Protein AF-A0A2D8UIY4-F1 (afdb_monomer_lite)

Secondary structure (DSSP, 8-state):
---EEEEEEEEETT-PPPPHHHHHHHHHHHHHHHHHS---HHHHHS-TT--EE-STTEEEEES--B---TTHHHHHHHHHHHHHHHHHHHHHHHHHHHGGGEEEEEEEEE-

Radius of gyration: 13.76 Å; chains: 1; bounding box: 28×27×39 Å

pLDDT: mean 86.35, std 8.55, range [56.31, 95.19]

Sequence (111 aa):
MSDFGAMIIFRKANSESFTDDDKNTIKSALKKVINKGNYSNLIKEGNYLNLKGWDNDKLCSLLTEYYIDENYDETVEFAKEEDLEDAKNISRQLQKELGDVYEVIASFEEW

Structure (mmCIF, N/CA/C/O backbone):
data_AF-A0A2D8UIY4-F1
#
_entry.id   AF-A0A2D8UIY4-F1
#
loop_
_atom_site.group_PDB
_atom_site.id
_atom_site.type_symbol
_atom_site.label_atom_id
_atom_site.label_alt_id
_atom_site.label_comp_id
_atom_site.label_asym_id
_atom_site.label_entity_id
_atom_site.label_seq_id
_atom_site.pdbx_PDB_ins_code
_atom_site.Cartn_x
_atom_site.Cartn_y
_atom_site.Cartn_z
_atom_site.occupancy
_atom_site.B_iso_or_equiv
_atom_site.auth_seq_id
_atom_site.auth_comp_id
_atom_site.auth_asym_id
_atom_site.auth_atom_id
_atom_site.pdbx_PDB_model_num
ATOM 1 N N . MET A 1 1 ? 10.763 17.379 4.696 1.00 59.06 1 MET A N 1
ATOM 2 C CA . MET A 1 1 ? 11.011 15.935 4.557 1.00 59.06 1 MET A CA 1
ATOM 3 C C . MET A 1 1 ? 10.579 15.356 5.879 1.00 59.06 1 MET A C 1
ATOM 5 O O . MET A 1 1 ? 11.000 15.910 6.881 1.00 59.06 1 MET A O 1
ATOM 9 N N . SER A 1 2 ? 9.631 14.423 5.869 1.00 66.56 2 SER A N 1
ATOM 10 C CA . SER A 1 2 ? 9.367 13.556 7.022 1.00 66.56 2 SER A CA 1
ATOM 11 C C . SER A 1 2 ? 10.613 12.731 7.322 1.00 66.56 2 SER A C 1
ATOM 13 O O . SER A 1 2 ? 11.471 12.634 6.446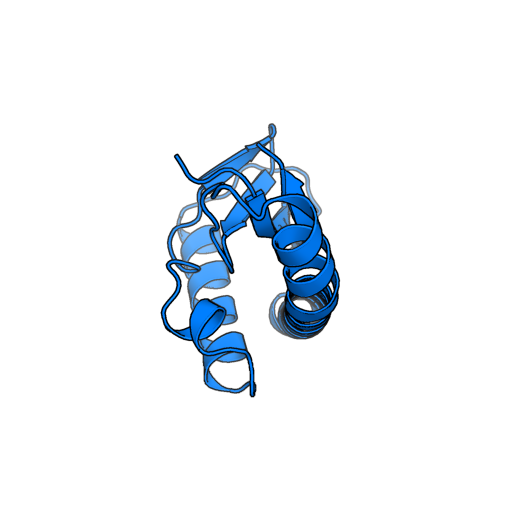 1.00 66.56 2 SER A O 1
ATOM 15 N N . ASP A 1 3 ? 10.669 12.123 8.497 1.00 78.62 3 ASP A N 1
ATOM 16 C CA . ASP A 1 3 ? 11.824 11.336 8.938 1.00 78.62 3 ASP A CA 1
ATOM 17 C C . ASP A 1 3 ? 11.517 9.830 8.983 1.00 78.62 3 ASP A C 1
ATOM 19 O O . ASP A 1 3 ? 12.402 9.002 8.800 1.00 78.62 3 ASP A O 1
ATOM 23 N N . PHE A 1 4 ? 10.254 9.447 9.204 1.00 84.38 4 PHE A N 1
ATOM 24 C CA . PHE A 1 4 ? 9.826 8.046 9.183 1.00 84.38 4 PHE A CA 1
ATOM 25 C C . PHE A 1 4 ? 8.316 7.900 8.964 1.00 84.38 4 PHE A C 1
ATOM 27 O O . PHE A 1 4 ? 7.553 8.872 9.050 1.00 84.38 4 PHE A O 1
ATOM 34 N N . GLY A 1 5 ? 7.871 6.673 8.696 1.00 87.50 5 GLY A N 1
ATOM 35 C CA . GLY A 1 5 ? 6.451 6.331 8.644 1.00 87.50 5 GLY A CA 1
ATOM 36 C C . GLY A 1 5 ? 6.145 5.019 7.927 1.00 87.50 5 GLY A C 1
ATOM 37 O O . GLY A 1 5 ? 7.027 4.341 7.389 1.00 87.50 5 GLY A O 1
ATOM 38 N N . ALA A 1 6 ? 4.860 4.663 7.905 1.00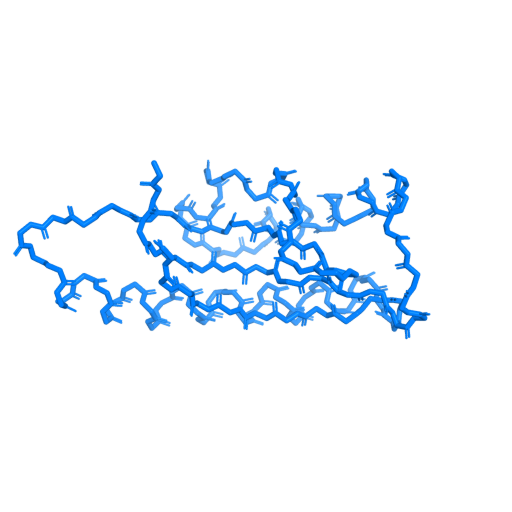 90.69 6 ALA A N 1
ATOM 39 C CA . ALA A 1 6 ? 4.381 3.477 7.211 1.00 90.69 6 ALA A CA 1
ATOM 40 C C . ALA A 1 6 ? 4.100 3.755 5.733 1.00 90.69 6 ALA A C 1
ATOM 42 O O . ALA A 1 6 ? 3.575 4.802 5.343 1.00 90.69 6 ALA A O 1
ATOM 43 N N . MET A 1 7 ? 4.389 2.767 4.891 1.00 92.50 7 MET A N 1
ATOM 44 C CA . MET A 1 7 ? 4.166 2.847 3.455 1.00 92.50 7 MET A CA 1
ATOM 45 C C . MET A 1 7 ? 3.742 1.513 2.847 1.00 92.50 7 MET A C 1
ATOM 47 O O . MET A 1 7 ? 4.021 0.431 3.367 1.00 92.50 7 MET A O 1
ATOM 51 N N . ILE A 1 8 ? 3.092 1.604 1.689 1.00 94.75 8 ILE A N 1
ATOM 52 C CA . ILE A 1 8 ? 2.826 0.464 0.817 1.00 94.75 8 ILE A CA 1
ATOM 53 C C . ILE A 1 8 ? 3.729 0.564 -0.401 1.00 94.75 8 ILE A C 1
ATOM 55 O O . ILE A 1 8 ? 3.693 1.562 -1.120 1.00 94.75 8 ILE A O 1
ATOM 59 N N . ILE A 1 9 ? 4.505 -0.483 -0.643 1.00 94.56 9 ILE A N 1
ATOM 60 C CA . ILE A 1 9 ? 5.368 -0.631 -1.808 1.00 94.56 9 ILE A CA 1
ATOM 61 C C . ILE A 1 9 ? 4.675 -1.562 -2.801 1.00 94.56 9 ILE A C 1
ATOM 63 O O . ILE A 1 9 ? 4.177 -2.629 -2.445 1.00 94.56 9 ILE A O 1
ATOM 67 N N . PHE A 1 10 ? 4.656 -1.144 -4.057 1.00 94.75 10 PHE A N 1
ATOM 68 C CA . PHE A 1 10 ? 4.095 -1.868 -5.182 1.00 94.75 10 PHE A CA 1
ATOM 69 C C . PHE A 1 10 ? 5.211 -2.239 -6.143 1.00 94.75 10 PHE A C 1
ATOM 71 O O . PHE A 1 10 ? 6.018 -1.390 -6.536 1.00 94.75 10 PHE A O 1
ATOM 78 N N . ARG A 1 11 ? 5.189 -3.487 -6.595 1.00 94.00 11 ARG A N 1
ATOM 79 C CA . ARG A 1 11 ? 6.041 -3.977 -7.673 1.00 94.00 11 ARG A CA 1
ATOM 80 C C . ARG A 1 11 ? 5.190 -4.730 -8.683 1.00 94.00 11 ARG A C 1
ATOM 82 O O . ARG A 1 11 ? 4.281 -5.463 -8.305 1.00 94.00 11 ARG A O 1
ATOM 89 N N . LYS A 1 12 ? 5.460 -4.560 -9.973 1.00 91.38 12 LYS A N 1
ATOM 90 C CA . LYS A 1 12 ? 4.821 -5.392 -10.996 1.00 91.38 12 LYS A CA 1
ATOM 91 C C . LYS A 1 12 ? 5.445 -6.783 -11.019 1.00 91.38 12 LYS A C 1
ATOM 93 O O . LYS A 1 12 ? 6.667 -6.907 -11.046 1.00 91.38 12 LYS A O 1
ATOM 98 N N . ALA A 1 13 ? 4.620 -7.824 -11.112 1.00 87.69 13 ALA A N 1
ATOM 99 C CA . ALA A 1 13 ? 5.103 -9.207 -11.166 1.00 87.69 13 ALA A CA 1
ATOM 100 C C . ALA A 1 13 ? 6.039 -9.474 -12.363 1.00 87.69 13 ALA A C 1
ATOM 102 O O . ALA A 1 13 ? 6.970 -10.271 -12.271 1.00 87.69 13 ALA A O 1
ATOM 103 N N . ASN A 1 14 ? 5.832 -8.773 -13.480 1.00 87.00 14 ASN A N 1
ATOM 104 C CA . ASN A 1 14 ? 6.652 -8.893 -14.687 1.00 87.00 14 ASN A CA 1
ATOM 105 C C . ASN A 1 14 ? 7.900 -7.983 -14.699 1.00 87.00 14 ASN A C 1
ATOM 107 O O . ASN A 1 14 ? 8.610 -7.964 -15.699 1.00 87.00 14 ASN A O 1
ATOM 111 N N . SER A 1 15 ? 8.183 -7.250 -13.612 1.00 79.56 15 SER A N 1
ATOM 112 C CA . SER A 1 15 ? 9.303 -6.291 -13.511 1.00 79.56 15 SER A CA 1
ATOM 113 C C . SER A 1 15 ? 9.298 -5.174 -14.574 1.00 79.56 15 SER A C 1
ATOM 115 O O . SER A 1 15 ? 10.330 -4.559 -14.839 1.00 79.56 15 SER A O 1
ATOM 117 N N . GLU A 1 16 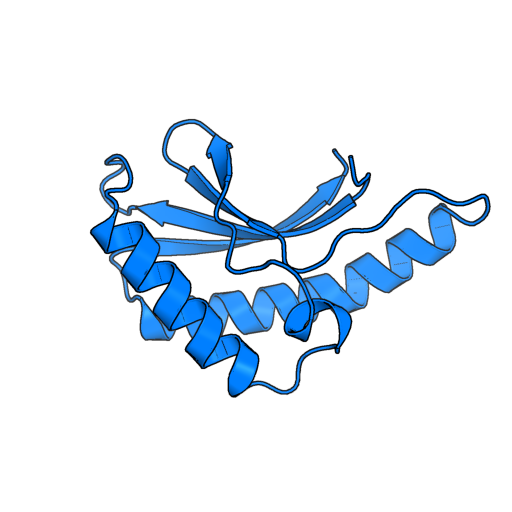? 8.151 -4.892 -15.202 1.00 85.00 16 GLU A N 1
ATOM 118 C CA . GLU A 1 16 ? 8.005 -3.745 -16.102 1.00 85.00 16 GLU A CA 1
ATOM 119 C C . GLU A 1 16 ? 7.808 -2.438 -15.327 1.00 85.00 16 GLU A C 1
ATOM 121 O O . GLU A 1 16 ? 7.341 -2.415 -14.188 1.00 85.00 16 GLU A O 1
ATOM 126 N N . SER A 1 17 ? 8.105 -1.313 -15.981 1.00 88.50 17 SER A N 1
ATOM 127 C CA . SER A 1 17 ? 7.794 0.007 -15.433 1.00 88.50 17 SER A CA 1
ATOM 128 C C . SER A 1 17 ? 6.282 0.236 -15.296 1.00 88.50 17 SER A C 1
ATOM 130 O O . SER A 1 17 ? 5.460 -0.291 -16.054 1.00 88.50 17 SER A O 1
ATOM 132 N N . PHE A 1 18 ? 5.912 1.073 -14.327 1.00 91.19 18 PHE A N 1
ATOM 133 C CA . PHE A 1 18 ? 4.529 1.486 -14.119 1.00 91.19 18 PHE A CA 1
ATOM 134 C C . PHE A 1 18 ? 4.097 2.517 -15.162 1.00 91.19 18 PHE A C 1
ATOM 136 O O . PHE A 1 18 ? 4.687 3.593 -15.284 1.00 91.19 18 PHE A O 1
ATOM 143 N N . THR A 1 19 ? 3.021 2.199 -15.869 1.00 92.38 19 THR A N 1
ATOM 144 C CA . THR A 1 19 ? 2.278 3.124 -16.724 1.00 92.38 19 THR A CA 1
ATOM 145 C C . THR A 1 19 ? 1.355 4.007 -15.881 1.00 92.38 19 THR A C 1
ATOM 147 O O . THR A 1 19 ? 1.148 3.773 -14.686 1.00 92.38 19 THR A O 1
ATOM 150 N N . ASP A 1 20 ? 0.775 5.038 -16.490 1.00 92.44 20 ASP A N 1
ATOM 151 C CA . ASP A 1 20 ? -0.193 5.887 -15.793 1.00 92.44 20 ASP A CA 1
ATOM 152 C C . ASP A 1 20 ? -1.517 5.161 -15.506 1.00 92.44 20 ASP A C 1
ATOM 154 O O . ASP A 1 20 ? -2.142 5.422 -14.475 1.00 92.44 20 ASP A O 1
ATOM 158 N N . ASP A 1 21 ? -1.899 4.186 -16.334 1.00 93.75 21 ASP A N 1
ATOM 159 C CA . ASP A 1 21 ? -3.063 3.328 -16.083 1.00 93.75 21 ASP A CA 1
ATOM 160 C C . ASP A 1 21 ? -2.848 2.428 -14.859 1.00 93.75 21 ASP A C 1
ATOM 162 O O . ASP A 1 21 ? -3.752 2.281 -14.027 1.00 93.75 21 ASP A O 1
ATOM 166 N N . ASP A 1 22 ? -1.631 1.905 -14.677 1.00 93.12 22 ASP A N 1
ATOM 167 C CA . ASP A 1 22 ? -1.272 1.144 -13.476 1.00 93.12 22 ASP A CA 1
ATOM 168 C C . ASP A 1 22 ? -1.391 2.027 -12.225 1.00 93.12 22 ASP A C 1
ATOM 170 O O . ASP A 1 22 ? -2.022 1.649 -11.236 1.00 93.12 22 ASP A O 1
ATOM 174 N N . LYS A 1 23 ? -0.858 3.256 -12.283 1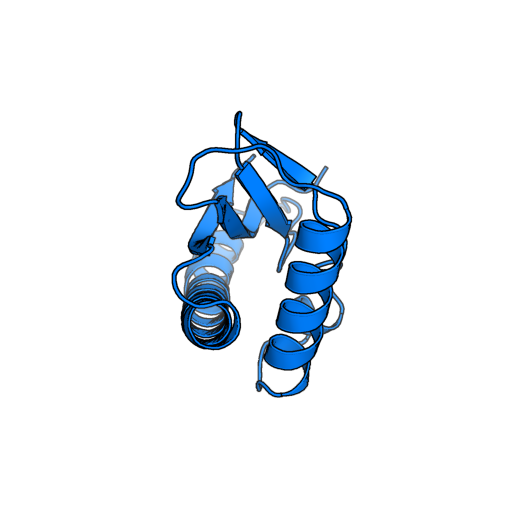.00 93.25 23 LYS A N 1
ATOM 175 C CA . LYS A 1 23 ? -0.958 4.227 -11.180 1.00 93.25 23 LYS A CA 1
ATOM 176 C C . LYS A 1 23 ? -2.414 4.564 -10.857 1.00 93.25 23 LYS A C 1
ATOM 178 O O . LYS A 1 23 ? -2.771 4.645 -9.684 1.00 93.25 23 LYS A O 1
ATOM 183 N N . ASN A 1 24 ? -3.262 4.760 -11.866 1.00 94.44 24 ASN A N 1
ATOM 184 C CA . ASN A 1 24 ? -4.686 5.050 -11.672 1.00 94.44 24 ASN A CA 1
ATOM 185 C C . ASN A 1 24 ? -5.436 3.862 -11.056 1.00 94.44 24 ASN A C 1
ATOM 187 O O . ASN A 1 24 ? -6.291 4.055 -10.184 1.00 94.44 24 ASN A O 1
ATOM 191 N N . THR A 1 25 ? -5.077 2.643 -11.457 1.00 95.00 25 THR A N 1
ATOM 192 C CA . THR A 1 25 ? -5.611 1.401 -10.885 1.00 95.00 25 THR A CA 1
ATOM 193 C C . THR A 1 25 ? -5.232 1.283 -9.410 1.00 95.00 25 THR A C 1
ATOM 195 O O . THR A 1 25 ? -6.108 1.118 -8.559 1.00 95.00 25 THR A O 1
ATOM 198 N N . ILE A 1 26 ? -3.952 1.478 -9.084 1.00 94.88 26 ILE A N 1
ATOM 199 C CA . ILE A 1 26 ? -3.437 1.435 -7.708 1.00 94.88 26 ILE A CA 1
ATOM 200 C C . ILE A 1 26 ? -4.102 2.501 -6.834 1.00 94.88 26 ILE A C 1
ATOM 202 O O . ILE A 1 26 ? -4.600 2.185 -5.756 1.00 94.88 26 ILE A O 1
ATOM 206 N N . LYS A 1 27 ? -4.186 3.752 -7.303 1.00 94.38 27 LYS A N 1
ATOM 207 C CA . LYS A 1 27 ? -4.866 4.842 -6.578 1.00 94.38 27 LYS A CA 1
ATOM 208 C C . LYS A 1 27 ? -6.332 4.519 -6.305 1.00 94.38 27 LYS A C 1
ATOM 210 O O . LYS A 1 27 ? -6.833 4.786 -5.213 1.00 94.38 27 LYS A O 1
ATOM 215 N N . SER A 1 28 ? -7.025 3.938 -7.283 1.00 94.38 28 SER A N 1
ATOM 216 C CA . SER A 1 28 ? -8.429 3.546 -7.134 1.00 94.38 28 SER A CA 1
ATOM 217 C C . SER A 1 28 ? -8.593 2.426 -6.104 1.00 94.38 28 SER A C 1
ATOM 219 O O . SER A 1 28 ? -9.480 2.510 -5.251 1.00 94.38 28 SER A O 1
ATOM 221 N N . ALA A 1 29 ? -7.710 1.424 -6.131 1.00 94.19 29 ALA A N 1
ATOM 222 C CA . ALA A 1 29 ? -7.684 0.344 -5.150 1.00 94.19 29 ALA A CA 1
ATOM 223 C C . ALA A 1 29 ? -7.378 0.866 -3.736 1.00 94.19 29 ALA A C 1
ATOM 225 O O . ALA A 1 29 ? -8.126 0.569 -2.806 1.00 94.19 29 ALA A O 1
ATOM 226 N N . LEU A 1 30 ? -6.359 1.718 -3.582 1.00 93.56 30 LEU A N 1
ATOM 227 C CA . LEU A 1 30 ? -6.011 2.385 -2.320 1.00 93.56 30 LEU A CA 1
ATOM 228 C C . LEU A 1 30 ? -7.197 3.154 -1.746 1.00 93.56 30 LEU A C 1
ATOM 230 O O . LEU A 1 30 ? -7.613 2.900 -0.617 1.00 93.56 30 LEU A O 1
ATOM 234 N N . LYS A 1 31 ? -7.807 4.032 -2.551 1.00 92.75 31 LYS A N 1
ATOM 235 C CA . LYS A 1 31 ? -8.983 4.807 -2.143 1.00 92.75 31 LYS A CA 1
ATOM 236 C C . LYS A 1 31 ? -10.135 3.902 -1.711 1.00 92.75 31 LYS A C 1
ATOM 238 O O . LYS A 1 31 ? -10.831 4.212 -0.747 1.00 92.75 31 LYS A O 1
ATOM 243 N N . LYS A 1 32 ? -10.370 2.796 -2.418 1.00 92.19 32 LYS A N 1
ATOM 244 C CA . LYS A 1 32 ? -11.428 1.839 -2.079 1.00 92.19 32 LYS A CA 1
ATOM 245 C C . LYS A 1 32 ? -11.136 1.116 -0.763 1.00 92.19 32 LYS A C 1
ATOM 247 O O . LYS A 1 32 ? -12.039 1.019 0.064 1.00 92.19 32 LYS A O 1
ATOM 252 N N . VAL A 1 33 ? -9.919 0.608 -0.577 1.00 93.25 33 VAL A N 1
ATOM 253 C CA . VAL A 1 33 ? -9.517 -0.143 0.622 1.00 93.25 33 VAL A CA 1
ATOM 254 C C . VAL A 1 33 ? -9.526 0.765 1.849 1.00 93.25 33 VAL A C 1
ATOM 256 O O . VAL A 1 33 ? -10.208 0.452 2.821 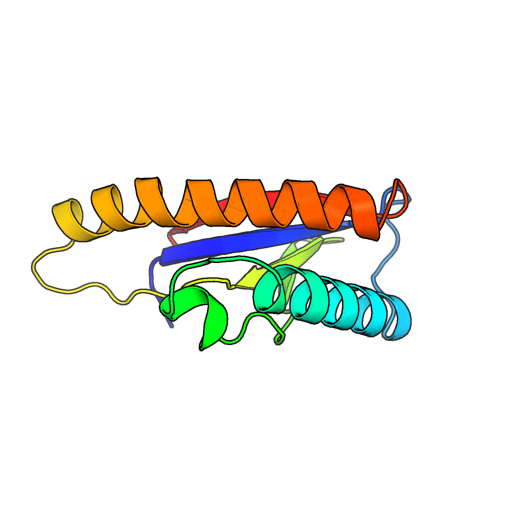1.00 93.25 33 VAL A O 1
ATOM 259 N N . ILE A 1 34 ? -8.865 1.924 1.779 1.00 90.44 34 ILE A N 1
ATOM 260 C CA . ILE A 1 34 ? -8.714 2.842 2.917 1.00 90.44 34 ILE A CA 1
ATOM 261 C C . ILE A 1 34 ? -10.062 3.426 3.358 1.00 90.44 34 ILE A C 1
ATOM 263 O O . ILE A 1 34 ? -10.349 3.462 4.552 1.00 90.44 34 ILE A O 1
ATOM 267 N N . ASN A 1 35 ? -10.942 3.796 2.420 1.00 88.31 35 ASN A N 1
ATOM 268 C CA . ASN A 1 35 ? -12.266 4.328 2.773 1.00 88.31 35 ASN A CA 1
ATOM 269 C C . ASN A 1 35 ? -13.236 3.269 3.315 1.00 88.31 35 ASN A C 1
ATOM 271 O O . ASN A 1 35 ? -14.193 3.620 4.001 1.00 88.31 35 ASN A O 1
ATOM 275 N N . LYS A 1 36 ? -13.041 1.987 2.979 1.00 87.69 36 LYS A N 1
ATOM 276 C CA . LYS A 1 36 ? -13.869 0.892 3.507 1.00 87.69 36 LYS A CA 1
ATOM 277 C C . LYS A 1 36 ? -13.363 0.358 4.844 1.00 87.69 36 LYS A C 1
ATOM 279 O O . LYS A 1 36 ? -14.155 -0.210 5.591 1.00 87.69 36 LYS A O 1
ATOM 284 N N . GLY A 1 37 ? -12.067 0.482 5.113 1.00 82.31 37 GLY A N 1
ATOM 285 C CA . GLY A 1 37 ? -11.462 0.023 6.354 1.00 82.31 37 GLY A CA 1
ATOM 286 C C . GLY A 1 37 ? -11.626 1.010 7.508 1.00 82.31 37 GLY A C 1
ATOM 287 O O . GLY A 1 37 ? -11.908 2.199 7.334 1.00 82.31 37 GLY A O 1
ATOM 288 N N . ASN A 1 38 ? -11.425 0.501 8.720 1.00 84.88 38 ASN A N 1
ATOM 289 C CA . ASN A 1 38 ? -11.394 1.312 9.928 1.00 84.88 38 ASN A CA 1
ATOM 290 C C . ASN A 1 38 ? -9.946 1.577 10.358 1.00 84.88 38 ASN A C 1
ATOM 292 O O . ASN A 1 38 ? -9.514 1.071 11.383 1.00 84.88 38 ASN A O 1
ATOM 296 N N . TYR A 1 39 ? -9.214 2.312 9.522 1.00 84.56 39 TYR A N 1
ATOM 297 C CA . TYR A 1 39 ? -7.824 2.708 9.772 1.00 84.56 39 TYR A CA 1
ATOM 298 C C . TYR A 1 39 ? -7.742 4.034 10.523 1.00 84.56 39 TYR A C 1
ATOM 300 O O . TYR A 1 39 ? -8.727 4.792 10.536 1.00 84.56 39 TYR A O 1
ATOM 308 N N . SER A 1 40 ? -6.567 4.313 11.091 1.00 81.00 40 SER A N 1
ATOM 309 C CA . SER A 1 40 ? -6.282 5.566 11.790 1.00 81.00 40 SER A CA 1
ATOM 310 C C . SER A 1 40 ? -6.597 6.804 10.930 1.00 81.00 40 SER A C 1
ATOM 312 O O . SER A 1 40 ? -6.539 6.784 9.693 1.00 81.00 40 SER A O 1
ATOM 314 N N . ASN A 1 41 ? -6.955 7.917 11.583 1.00 79.88 41 ASN A N 1
ATOM 315 C CA . ASN A 1 41 ? -7.223 9.172 10.872 1.00 79.88 41 ASN A CA 1
ATOM 316 C C . ASN A 1 41 ? -5.977 9.686 10.139 1.00 79.88 41 ASN A C 1
ATOM 318 O O . ASN A 1 41 ? -6.120 10.255 9.062 1.00 79.88 41 ASN A O 1
ATOM 322 N N . LEU A 1 42 ? -4.779 9.409 10.665 1.00 79.25 42 LEU A N 1
ATOM 323 C CA . LEU A 1 42 ? -3.507 9.746 10.020 1.00 79.25 42 LEU A CA 1
ATOM 324 C C . LEU A 1 42 ? -3.411 9.130 8.619 1.00 79.25 42 LEU A C 1
ATOM 326 O O . LEU A 1 42 ? -3.043 9.816 7.671 1.00 79.25 42 LEU A O 1
ATOM 330 N N . ILE A 1 43 ? -3.843 7.876 8.462 1.00 82.06 43 ILE A N 1
ATOM 331 C CA . ILE A 1 43 ? -3.871 7.198 7.161 1.00 82.06 43 ILE A CA 1
ATOM 332 C C . ILE A 1 43 ? -4.974 7.762 6.261 1.00 82.06 43 ILE A C 1
ATOM 334 O O . ILE A 1 43 ? -4.767 7.951 5.064 1.00 82.06 43 ILE A O 1
ATOM 338 N N . LYS A 1 44 ? -6.169 8.026 6.804 1.00 73.69 44 LYS A N 1
ATOM 339 C CA . LYS A 1 44 ? -7.321 8.494 6.008 1.00 73.69 44 LYS A CA 1
ATOM 340 C C . LYS A 1 44 ? -7.154 9.917 5.483 1.00 73.69 44 LYS A C 1
ATOM 342 O O . LYS A 1 44 ? -7.608 10.204 4.374 1.00 73.69 44 LYS A O 1
ATOM 347 N N . GLU A 1 45 ? -6.537 10.783 6.275 1.00 72.38 45 GLU A N 1
ATOM 348 C CA . GLU A 1 45 ? -6.232 12.173 5.925 1.00 72.38 45 GLU A CA 1
ATOM 349 C C . GLU A 1 45 ? -4.864 12.312 5.236 1.00 72.38 45 GLU A C 1
ATOM 351 O O . GLU A 1 45 ? -4.578 13.346 4.629 1.00 72.38 45 GLU A O 1
ATOM 356 N N . GLY A 1 46 ? -4.042 11.259 5.285 1.00 68.94 46 GLY A N 1
ATOM 357 C CA . GLY A 1 46 ? -2.732 11.187 4.656 1.00 68.94 46 GLY A CA 1
ATOM 358 C C . GLY A 1 46 ? -2.773 11.240 3.127 1.00 68.94 46 GLY A C 1
ATOM 359 O O . GLY A 1 46 ? -3.790 11.004 2.470 1.00 68.94 46 GLY A O 1
ATOM 360 N N . ASN A 1 47 ? -1.619 11.525 2.521 1.00 77.94 47 ASN A N 1
ATOM 361 C CA . ASN A 1 47 ? -1.490 11.676 1.070 1.00 77.94 47 ASN A CA 1
ATOM 362 C C . ASN A 1 47 ? -1.144 10.354 0.357 1.00 77.94 47 ASN A C 1
ATOM 364 O O . ASN A 1 47 ? -0.319 10.321 -0.558 1.00 77.94 47 ASN A O 1
ATOM 368 N N . TYR A 1 48 ? -1.814 9.264 0.735 1.00 84.12 48 TYR A N 1
ATOM 369 C CA . TYR A 1 48 ? -1.599 7.920 0.176 1.00 84.12 48 TYR A CA 1
ATOM 370 C C . TYR A 1 48 ? -1.915 7.812 -1.328 1.00 84.12 48 TYR A C 1
ATOM 372 O O . TYR A 1 48 ? -1.598 6.832 -1.994 1.00 84.12 48 TYR A O 1
ATOM 380 N N . LEU A 1 49 ? -2.554 8.821 -1.921 1.00 88.44 49 LEU A N 1
ATOM 381 C CA . LEU A 1 49 ? -2.792 8.867 -3.366 1.00 88.44 49 LEU A CA 1
ATOM 382 C C . LEU A 1 49 ? -1.604 9.436 -4.152 1.00 88.44 49 LEU A C 1
ATOM 384 O O . LEU A 1 49 ? -1.576 9.329 -5.385 1.00 88.44 49 LEU A O 1
ATOM 388 N N . ASN A 1 50 ? -0.626 10.032 -3.472 1.00 88.62 50 ASN A N 1
ATOM 389 C CA . ASN A 1 50 ? 0.585 10.543 -4.090 1.00 88.62 50 ASN A CA 1
ATOM 390 C C . ASN A 1 50 ? 1.647 9.442 -4.195 1.00 88.62 50 ASN A C 1
ATOM 392 O O . ASN A 1 50 ? 2.536 9.326 -3.354 1.00 88.62 50 ASN A O 1
ATOM 396 N N . LEU A 1 51 ? 1.534 8.630 -5.247 1.00 91.81 51 LEU A N 1
ATOM 397 C CA . LEU A 1 51 ? 2.500 7.573 -5.539 1.00 91.81 51 LEU A CA 1
ATOM 398 C C . LEU A 1 51 ? 3.858 8.172 -5.931 1.00 91.81 51 LEU A C 1
ATOM 400 O O . LEU A 1 51 ? 3.934 8.970 -6.869 1.00 91.81 51 LEU A O 1
ATOM 404 N N . LYS A 1 52 ? 4.923 7.745 -5.253 1.00 89.94 52 LYS A N 1
ATOM 405 C CA . LYS A 1 52 ? 6.316 8.132 -5.519 1.00 89.94 52 LYS A CA 1
ATOM 406 C C . LYS A 1 52 ? 7.108 6.921 -6.021 1.00 89.94 52 LYS A C 1
ATOM 408 O O . LYS A 1 52 ? 6.710 5.782 -5.798 1.00 89.94 52 LYS A O 1
ATOM 413 N N . GLY A 1 53 ? 8.212 7.153 -6.726 1.00 89.44 53 GLY A N 1
ATOM 414 C CA . GLY A 1 53 ? 9.175 6.086 -7.021 1.00 89.44 53 GLY A CA 1
ATOM 415 C C . GLY A 1 53 ? 9.988 5.764 -5.768 1.00 89.44 53 GLY A C 1
ATOM 416 O O . GLY A 1 53 ? 10.416 6.697 -5.093 1.00 89.44 53 GLY A O 1
ATOM 417 N N . TRP A 1 54 ? 10.173 4.479 -5.463 1.00 84.69 54 TRP A N 1
ATOM 418 C CA . TRP A 1 54 ? 10.974 4.038 -4.310 1.00 84.69 54 TRP A CA 1
ATOM 419 C C . TRP A 1 54 ? 12.347 3.513 -4.736 1.00 84.69 54 TRP A C 1
ATOM 421 O O . TRP A 1 54 ? 13.370 4.017 -4.298 1.00 84.69 54 TRP A O 1
ATOM 431 N N . ASP A 1 55 ? 12.351 2.561 -5.665 1.00 81.94 55 ASP A N 1
ATOM 432 C CA . ASP A 1 55 ? 13.533 1.939 -6.265 1.00 81.94 55 ASP A CA 1
ATOM 433 C C . ASP A 1 55 ? 13.287 1.742 -7.768 1.00 81.94 55 ASP A C 1
ATOM 435 O O . ASP A 1 55 ? 12.167 1.923 -8.260 1.00 81.94 55 ASP A O 1
ATOM 439 N N . ASN A 1 56 ? 14.314 1.304 -8.503 1.00 77.00 56 ASN A N 1
ATOM 440 C CA . ASN A 1 56 ? 14.146 0.808 -9.869 1.00 77.00 56 ASN A CA 1
ATOM 441 C C . ASN A 1 56 ? 13.065 -0.275 -9.894 1.00 77.00 56 ASN A C 1
ATOM 443 O O . ASN A 1 56 ? 13.276 -1.300 -9.269 1.00 77.00 56 ASN A O 1
ATOM 447 N N . ASP A 1 57 ? 11.984 -0.048 -10.648 1.00 84.50 57 ASP A N 1
ATOM 448 C CA . ASP A 1 57 ? 10.803 -0.921 -10.785 1.00 84.50 57 ASP A CA 1
ATOM 449 C C . ASP A 1 57 ? 9.734 -0.864 -9.676 1.00 84.50 57 ASP A C 1
ATOM 451 O O . ASP A 1 57 ? 8.712 -1.540 -9.811 1.00 84.50 57 ASP A O 1
ATOM 455 N N . LYS A 1 58 ? 9.890 -0.019 -8.642 1.00 90.88 58 LYS A N 1
ATOM 456 C CA . LYS A 1 58 ? 8.941 0.058 -7.515 1.00 90.88 58 LYS A CA 1
ATOM 457 C C . LYS A 1 58 ? 8.274 1.422 -7.373 1.00 90.88 58 LYS A C 1
ATOM 459 O O . LYS A 1 58 ? 8.909 2.471 -7.498 1.00 90.88 58 LYS A O 1
ATOM 464 N N . LEU A 1 59 ? 6.995 1.400 -7.011 1.00 92.94 59 LEU A N 1
ATOM 465 C CA . LEU A 1 59 ? 6.260 2.571 -6.532 1.00 92.94 59 LEU A CA 1
ATOM 466 C C . LEU A 1 59 ? 5.982 2.438 -5.040 1.00 92.94 59 LEU A C 1
ATOM 468 O O . LEU A 1 59 ? 5.752 1.336 -4.556 1.00 92.94 59 LEU A O 1
ATOM 472 N N . CYS A 1 60 ? 5.926 3.553 -4.323 1.00 92.75 60 CYS A N 1
ATOM 473 C CA . CYS A 1 60 ? 5.455 3.591 -2.949 1.00 92.75 60 CYS A CA 1
ATOM 474 C C . CYS A 1 60 ? 4.317 4.596 -2.762 1.00 92.75 60 CYS A C 1
ATOM 476 O O . CYS A 1 60 ? 4.202 5.603 -3.464 1.00 92.75 60 CYS A O 1
ATOM 478 N N . SER A 1 61 ? 3.470 4.291 -1.787 1.00 93.00 61 SER A N 1
ATOM 479 C CA . SER A 1 61 ? 2.436 5.152 -1.232 1.00 93.00 61 SER A CA 1
ATOM 480 C C . SER A 1 61 ? 2.737 5.346 0.245 1.00 93.00 61 SER A C 1
ATOM 482 O O . SER A 1 61 ? 2.701 4.372 0.996 1.00 93.00 61 SER A O 1
ATOM 484 N N . LEU A 1 62 ? 2.970 6.584 0.669 1.00 90.50 62 LEU A N 1
ATOM 485 C CA . LEU A 1 62 ? 3.124 6.911 2.086 1.00 90.50 62 LEU A CA 1
ATOM 486 C C . LEU A 1 62 ? 1.746 6.904 2.751 1.00 90.50 62 LEU A C 1
ATOM 488 O O . LEU A 1 62 ? 0.829 7.574 2.277 1.00 90.50 62 LEU A O 1
ATOM 492 N N . LEU A 1 63 ? 1.588 6.100 3.800 1.00 89.25 63 LEU A N 1
ATOM 493 C CA . LEU A 1 63 ? 0.358 6.033 4.587 1.00 89.25 63 LEU A CA 1
ATOM 494 C C . LEU A 1 63 ? 0.406 7.028 5.743 1.00 89.25 63 LEU A C 1
ATOM 496 O O . LEU A 1 63 ? -0.559 7.757 5.950 1.00 89.25 63 LEU A O 1
ATOM 500 N N . THR A 1 64 ? 1.537 7.079 6.444 1.00 87.69 64 THR A N 1
ATOM 501 C CA . THR A 1 64 ? 1.801 8.013 7.540 1.00 87.69 64 THR A CA 1
ATOM 502 C C . THR A 1 64 ? 3.165 8.674 7.352 1.00 87.69 64 THR A C 1
ATOM 504 O O . THR A 1 64 ? 4.063 8.121 6.716 1.00 87.69 64 THR A O 1
ATOM 507 N N . GLU A 1 65 ? 3.295 9.901 7.852 1.00 84.25 65 GLU A N 1
ATOM 508 C CA . GLU A 1 65 ? 4.514 10.708 7.783 1.00 84.25 65 GLU A CA 1
ATOM 509 C C . GLU A 1 65 ? 4.708 11.385 9.146 1.00 84.25 65 GLU A C 1
ATOM 511 O O . GLU A 1 65 ? 3.853 12.163 9.574 1.00 84.25 65 GLU A O 1
ATOM 516 N N . TYR A 1 66 ? 5.829 11.104 9.809 1.00 82.12 66 TYR A N 1
ATOM 517 C CA . TYR A 1 66 ? 6.198 11.698 11.094 1.00 82.12 66 TYR A CA 1
ATOM 518 C C . TYR A 1 66 ? 7.438 12.578 10.956 1.00 82.12 66 TYR A C 1
ATOM 520 O O . TYR A 1 66 ? 8.257 12.393 10.051 1.00 82.12 66 TYR A O 1
ATOM 528 N N . TYR A 1 67 ? 7.547 13.545 11.864 1.00 80.38 67 TYR A N 1
ATOM 529 C CA . TYR A 1 67 ? 8.680 14.456 11.983 1.00 80.38 67 TYR A CA 1
ATOM 530 C C . TYR A 1 67 ? 9.285 14.295 13.374 1.00 80.38 67 TYR A C 1
ATOM 532 O O . TYR A 1 67 ? 8.543 14.241 14.356 1.00 80.38 67 TYR A O 1
ATOM 540 N N . ILE A 1 68 ? 10.608 14.204 13.453 1.00 71.50 68 ILE A N 1
ATOM 541 C CA . ILE A 1 68 ? 11.332 13.990 14.705 1.00 71.50 68 ILE A CA 1
ATOM 542 C C . ILE A 1 68 ? 11.154 15.204 15.623 1.00 71.50 68 ILE A C 1
ATOM 544 O O . ILE A 1 68 ? 11.454 16.342 15.259 1.00 71.50 68 ILE A O 1
ATOM 548 N N . ASP A 1 69 ? 10.684 14.917 16.834 1.00 68.06 69 ASP A N 1
ATOM 549 C CA . ASP A 1 69 ? 10.564 15.802 17.996 1.00 68.06 69 ASP A CA 1
ATOM 550 C C . ASP A 1 69 ? 11.532 15.305 19.100 1.00 68.06 69 ASP A C 1
ATOM 552 O O . ASP A 1 69 ? 12.083 14.206 19.002 1.00 68.06 69 ASP A O 1
ATOM 556 N N . GLU A 1 70 ? 11.757 16.102 20.150 1.00 56.31 70 GLU A N 1
ATOM 557 C CA . GLU A 1 70 ? 12.543 15.756 21.345 1.00 56.31 70 GLU A CA 1
ATOM 558 C C . GLU A 1 70 ? 12.155 14.406 22.014 1.00 56.31 70 GLU A C 1
ATOM 560 O O . GLU A 1 70 ? 12.981 13.852 22.737 1.00 56.31 70 GLU A O 1
ATOM 565 N N . ASN A 1 71 ? 10.976 13.823 21.734 1.00 62.97 71 ASN A N 1
ATOM 566 C CA . ASN A 1 71 ? 10.539 12.483 22.190 1.00 62.97 71 ASN A CA 1
ATOM 567 C C . ASN A 1 71 ? 10.572 11.382 21.100 1.00 62.97 71 ASN A C 1
ATOM 569 O O . ASN A 1 71 ? 9.601 10.646 20.898 1.00 62.97 71 ASN A O 1
ATOM 573 N N . TYR A 1 72 ? 11.697 11.263 20.395 1.00 68.44 72 TYR A N 1
ATOM 574 C CA . TYR A 1 72 ? 11.902 10.351 19.259 1.00 68.44 72 TYR A CA 1
ATOM 575 C C . TYR A 1 72 ? 11.568 8.871 19.537 1.00 68.44 72 TYR A C 1
ATOM 577 O O . TYR A 1 72 ? 10.719 8.298 18.855 1.00 68.44 72 TYR A O 1
ATOM 585 N N . ASP A 1 73 ? 12.196 8.258 20.545 1.00 70.94 73 ASP A N 1
ATOM 586 C CA . ASP A 1 73 ? 12.187 6.794 20.704 1.00 70.94 73 ASP A CA 1
ATOM 587 C C . ASP A 1 73 ? 10.796 6.228 21.049 1.00 70.94 73 ASP A C 1
ATOM 589 O O . ASP A 1 73 ? 10.347 5.264 20.429 1.00 70.94 73 ASP A O 1
ATOM 593 N N . GLU A 1 74 ? 10.070 6.856 21.983 1.00 69.88 74 GLU A N 1
ATOM 594 C CA . GLU A 1 74 ? 8.716 6.409 22.358 1.00 69.88 74 GLU A CA 1
ATOM 595 C C . GLU A 1 74 ? 7.709 6.605 21.214 1.00 69.88 74 GLU A C 1
ATOM 597 O O . GLU A 1 74 ? 6.810 5.784 21.016 1.00 69.88 74 GLU A O 1
ATOM 602 N N . THR A 1 75 ? 7.872 7.673 20.426 1.00 73.25 75 THR A N 1
ATOM 603 C CA . THR A 1 75 ? 6.974 7.976 19.304 1.00 73.25 75 THR A CA 1
ATOM 604 C C . THR A 1 75 ? 7.156 6.976 18.163 1.00 73.25 75 THR A C 1
ATOM 606 O O . THR A 1 75 ? 6.172 6.547 17.560 1.00 73.25 75 THR A O 1
ATOM 609 N N . VAL A 1 76 ? 8.400 6.576 17.878 1.00 78.31 76 VAL A N 1
ATOM 610 C CA . VAL A 1 76 ? 8.710 5.607 16.819 1.00 78.31 76 VAL A CA 1
ATOM 611 C C . VAL A 1 76 ? 8.187 4.219 17.170 1.00 78.31 76 VAL A C 1
ATOM 613 O O . VAL A 1 76 ? 7.568 3.593 16.314 1.00 78.31 76 VAL A O 1
ATOM 616 N N . GLU A 1 77 ? 8.397 3.727 18.397 1.00 81.00 77 GLU A N 1
ATOM 617 C CA . GLU A 1 77 ? 7.919 2.390 18.782 1.00 81.00 77 GLU A CA 1
ATOM 618 C C . GLU A 1 77 ? 6.393 2.287 18.696 1.00 81.00 77 GLU A C 1
ATOM 620 O O . GLU A 1 77 ? 5.876 1.355 18.074 1.00 81.00 77 GLU A O 1
ATOM 625 N N . PHE A 1 78 ? 5.677 3.280 19.230 1.00 80.00 78 PHE A N 1
ATOM 626 C CA . PHE A 1 78 ? 4.217 3.304 19.178 1.00 80.00 78 PHE A CA 1
ATOM 627 C C . PHE A 1 78 ? 3.693 3.395 17.736 1.00 80.00 78 PHE A C 1
ATOM 629 O O . PHE A 1 78 ? 2.848 2.597 17.328 1.00 80.00 78 PHE A O 1
ATOM 636 N N . ALA A 1 79 ? 4.239 4.320 16.935 1.00 80.38 79 ALA A N 1
ATOM 637 C CA . ALA A 1 79 ? 3.848 4.475 15.534 1.00 80.38 79 ALA A CA 1
ATOM 638 C C . ALA A 1 79 ? 4.151 3.213 14.717 1.00 80.38 79 ALA A C 1
ATOM 640 O O . ALA A 1 79 ? 3.353 2.797 13.882 1.00 80.38 79 ALA A O 1
ATOM 641 N N . LYS A 1 80 ? 5.288 2.564 14.971 1.00 82.56 80 LYS A N 1
ATOM 642 C CA . LYS A 1 80 ? 5.692 1.356 14.257 1.00 82.56 80 LYS A CA 1
ATOM 643 C C . LYS A 1 80 ? 4.783 0.176 14.554 1.00 82.56 80 LYS A C 1
ATOM 645 O O . LYS A 1 80 ? 4.528 -0.597 13.637 1.00 82.56 80 LYS A O 1
ATOM 650 N N . GLU A 1 81 ? 4.317 -0.006 15.785 1.00 82.81 81 GLU A N 1
ATOM 651 C CA . GLU A 1 81 ? 3.404 -1.109 16.097 1.00 82.81 81 GLU A CA 1
ATOM 652 C C . GLU A 1 81 ? 2.028 -0.906 15.452 1.00 82.81 81 GLU A C 1
ATOM 654 O O . GLU A 1 81 ? 1.575 -1.783 14.708 1.00 82.81 81 GLU A O 1
ATOM 659 N N . GLU A 1 82 ? 1.402 0.255 15.667 1.00 84.50 82 GLU A N 1
ATOM 660 C CA . GLU A 1 82 ? 0.050 0.525 15.163 1.00 84.50 82 GLU A CA 1
ATOM 661 C C . GLU A 1 82 ? 0.020 0.685 13.635 1.00 84.50 82 GLU A C 1
ATOM 663 O O . GLU A 1 82 ? -0.739 -0.005 12.943 1.00 84.50 82 GLU A O 1
ATOM 668 N N . ASP A 1 83 ? 0.882 1.535 13.071 1.00 86.75 83 ASP A N 1
ATOM 669 C CA . ASP A 1 83 ? 0.817 1.839 11.641 1.00 86.75 83 ASP A CA 1
ATOM 670 C C . ASP A 1 83 ? 1.283 0.672 10.778 1.00 86.75 83 ASP A C 1
ATOM 672 O O . ASP A 1 83 ? 0.789 0.491 9.662 1.00 86.75 83 ASP A O 1
ATOM 676 N N . LEU A 1 84 ? 2.227 -0.147 11.256 1.00 88.88 84 LEU A N 1
ATOM 677 C CA . LEU A 1 84 ? 2.650 -1.326 10.507 1.00 88.88 84 LEU A CA 1
ATOM 678 C C . LEU A 1 84 ? 1.546 -2.383 10.476 1.00 88.88 84 LEU A C 1
ATOM 680 O O . LEU A 1 84 ? 1.413 -3.091 9.472 1.00 88.88 84 LEU A O 1
ATOM 684 N N . GLU A 1 85 ? 0.767 -2.529 11.550 1.00 90.25 85 GLU A N 1
ATOM 685 C CA . GLU A 1 85 ? -0.393 -3.419 11.546 1.00 90.25 85 GLU A CA 1
ATOM 686 C C . GLU A 1 85 ? -1.452 -2.933 10.550 1.00 90.25 85 GLU A C 1
ATOM 688 O O . GLU A 1 85 ? -1.910 -3.716 9.705 1.00 90.25 85 GLU A O 1
ATOM 693 N N . ASP A 1 86 ? -1.767 -1.638 10.562 1.00 91.19 86 ASP A N 1
ATOM 694 C CA . ASP A 1 86 ? -2.676 -1.030 9.592 1.00 91.19 86 ASP A CA 1
ATOM 695 C C . ASP A 1 86 ? -2.156 -1.182 8.155 1.00 91.19 86 ASP A C 1
ATOM 697 O O . ASP A 1 86 ? -2.890 -1.640 7.270 1.00 91.19 86 ASP A O 1
ATOM 701 N N . ALA A 1 87 ? -0.870 -0.921 7.916 1.00 91.94 87 ALA A N 1
ATOM 702 C CA . ALA A 1 87 ? -0.230 -1.103 6.618 1.00 91.94 87 ALA A CA 1
ATOM 703 C C . ALA A 1 87 ? -0.295 -2.563 6.145 1.00 91.94 87 ALA A C 1
ATOM 705 O O . ALA A 1 87 ? -0.621 -2.823 4.984 1.00 91.94 87 ALA A O 1
ATOM 706 N N . LYS A 1 88 ? -0.058 -3.541 7.031 1.00 93.38 88 LYS A N 1
ATOM 707 C CA . LYS A 1 88 ? -0.202 -4.977 6.722 1.00 93.38 88 LYS A CA 1
ATOM 708 C C . LYS A 1 88 ? -1.643 -5.350 6.385 1.00 93.38 88 LYS A C 1
ATOM 710 O O . LYS A 1 88 ? -1.889 -6.193 5.520 1.00 93.38 88 LYS A O 1
ATOM 715 N N . ASN A 1 89 ? -2.617 -4.752 7.061 1.00 93.31 89 ASN A N 1
ATOM 716 C CA . ASN A 1 89 ? -4.026 -4.992 6.773 1.00 93.31 89 ASN A CA 1
ATOM 717 C C . ASN A 1 89 ? -4.431 -4.382 5.425 1.00 93.31 89 ASN A C 1
ATOM 719 O O . ASN A 1 89 ? -5.128 -5.036 4.642 1.00 93.31 89 ASN A O 1
ATOM 723 N N . ILE A 1 90 ? -3.949 -3.177 5.121 1.00 93.81 90 ILE A N 1
ATOM 724 C CA . ILE A 1 90 ? -4.130 -2.514 3.826 1.00 93.81 90 ILE A CA 1
ATOM 725 C C . ILE A 1 90 ? -3.473 -3.332 2.711 1.00 93.81 90 ILE A C 1
ATOM 727 O O . ILE A 1 90 ? -4.133 -3.612 1.711 1.00 93.81 90 ILE A O 1
ATOM 731 N N . SER A 1 91 ? -2.227 -3.787 2.881 1.00 94.75 91 SER A N 1
ATOM 732 C CA . SER A 1 91 ? -1.519 -4.566 1.857 1.00 94.75 91 SER A CA 1
ATOM 733 C C . SER A 1 91 ? -2.235 -5.876 1.536 1.00 94.75 91 SER A C 1
ATOM 735 O O . SER A 1 91 ? -2.438 -6.188 0.367 1.00 94.75 91 SER A O 1
ATOM 737 N N . ARG A 1 92 ? -2.734 -6.603 2.546 1.00 94.75 92 ARG A N 1
ATOM 738 C CA . ARG A 1 92 ? -3.533 -7.827 2.343 1.00 94.75 92 ARG A CA 1
ATOM 739 C C . ARG A 1 92 ? -4.827 -7.570 1.573 1.00 94.75 92 ARG A C 1
ATOM 741 O O . ARG A 1 92 ? -5.236 -8.405 0.768 1.00 94.75 92 ARG A O 1
ATOM 748 N N . GLN A 1 93 ? -5.507 -6.458 1.845 1.00 94.81 93 GLN A N 1
ATOM 749 C CA . GLN A 1 93 ? -6.732 -6.072 1.137 1.00 94.81 93 GLN A CA 1
ATOM 750 C C . GLN A 1 93 ? -6.424 -5.659 -0.306 1.00 94.81 93 GLN A C 1
ATOM 752 O O . GLN A 1 93 ? -7.105 -6.096 -1.231 1.00 94.81 93 GLN A O 1
ATOM 757 N N . LEU A 1 94 ? -5.361 -4.879 -0.505 1.00 94.38 94 LEU A N 1
ATOM 758 C CA . LEU A 1 94 ? -4.884 -4.472 -1.823 1.00 94.38 94 LEU A CA 1
ATOM 759 C C . LEU A 1 94 ? -4.449 -5.666 -2.663 1.00 94.38 94 LEU A C 1
ATOM 761 O O . LEU A 1 94 ? -4.833 -5.736 -3.821 1.00 94.38 94 LEU A O 1
ATOM 765 N N . GLN A 1 95 ? -3.732 -6.632 -2.087 1.00 94.38 95 GLN A N 1
ATOM 766 C CA . GLN A 1 95 ? -3.314 -7.841 -2.797 1.00 94.38 95 GLN A CA 1
ATOM 767 C C . GLN A 1 95 ? -4.521 -8.623 -3.337 1.00 94.38 95 GLN A C 1
ATOM 769 O O . GLN A 1 95 ? -4.484 -9.124 -4.456 1.00 94.38 95 GLN A O 1
ATOM 774 N N . LYS A 1 96 ? -5.623 -8.691 -2.578 1.00 93.19 96 LYS A N 1
ATOM 775 C CA . LYS A 1 96 ? -6.872 -9.328 -3.036 1.00 93.19 96 LYS A CA 1
ATOM 776 C C . LYS A 1 96 ? -7.556 -8.551 -4.160 1.00 93.19 96 LYS A C 1
ATOM 778 O O . LYS A 1 96 ? -8.168 -9.161 -5.028 1.00 93.19 96 LYS A O 1
ATOM 783 N N . GLU A 1 97 ? -7.497 -7.225 -4.111 1.00 92.81 97 GLU A N 1
ATOM 784 C CA . GLU A 1 97 ? -8.136 -6.341 -5.091 1.00 92.81 97 GLU A CA 1
ATOM 785 C C . GLU A 1 97 ? -7.340 -6.260 -6.403 1.00 92.81 97 GLU A C 1
ATOM 787 O O . GLU A 1 97 ? -7.925 -6.228 -7.481 1.00 92.81 97 GLU A O 1
ATOM 792 N N . LEU A 1 98 ? -6.011 -6.226 -6.304 1.00 91.81 98 LEU A N 1
ATOM 793 C CA . LEU A 1 98 ? -5.080 -6.059 -7.420 1.00 91.81 98 LEU A CA 1
ATOM 794 C C . LEU A 1 98 ? -4.649 -7.395 -8.049 1.00 91.81 98 LEU A C 1
ATOM 796 O O . LEU A 1 98 ? -4.185 -7.410 -9.190 1.00 91.81 98 LEU A O 1
ATOM 800 N N . GLY A 1 99 ? -4.833 -8.509 -7.332 1.00 90.25 99 GLY A N 1
ATOM 801 C CA . GLY A 1 99 ? -4.472 -9.850 -7.786 1.00 90.25 99 GLY A CA 1
ATOM 802 C C . GLY A 1 99 ? -2.969 -10.026 -8.006 1.00 90.25 99 GLY A C 1
ATOM 803 O O . GLY A 1 99 ? -2.155 -9.243 -7.525 1.00 90.25 99 GLY A O 1
ATOM 804 N N . ASP A 1 100 ? -2.597 -11.049 -8.774 1.00 89.75 100 ASP A N 1
ATOM 805 C CA . ASP A 1 100 ? -1.192 -11.441 -8.986 1.00 89.75 100 ASP A CA 1
ATOM 806 C C . ASP A 1 100 ? -0.437 -10.537 -9.980 1.00 89.75 100 ASP A C 1
ATOM 808 O O . ASP A 1 100 ? 0.711 -10.801 -10.330 1.00 89.75 100 ASP A O 1
ATOM 812 N N . VAL A 1 101 ? -1.074 -9.465 -10.462 1.00 90.25 101 VAL A N 1
ATOM 813 C CA . VAL A 1 101 ? -0.440 -8.478 -11.353 1.00 90.25 101 VAL A CA 1
ATOM 814 C C . VAL A 1 101 ? 0.591 -7.647 -10.587 1.00 90.25 101 VAL A C 1
ATOM 816 O O . VAL A 1 101 ? 1.639 -7.282 -11.132 1.00 90.25 101 VAL A O 1
ATOM 819 N N . TYR A 1 102 ? 0.299 -7.370 -9.316 1.00 92.38 102 TYR A N 1
ATOM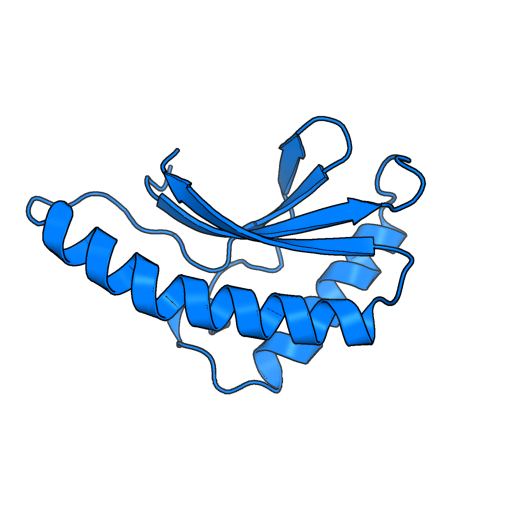 820 C CA . TYR A 1 102 ? 1.116 -6.537 -8.449 1.00 92.38 102 TYR A CA 1
ATOM 821 C C . TYR A 1 102 ? 1.471 -7.291 -7.173 1.00 92.38 102 TYR A C 1
ATOM 823 O O . TYR A 1 102 ? 0.612 -7.876 -6.518 1.00 92.38 102 TYR A O 1
ATOM 831 N N . GLU A 1 103 ? 2.737 -7.228 -6.796 1.00 92.94 103 GLU A N 1
ATOM 832 C CA . GLU A 1 103 ? 3.199 -7.565 -5.460 1.00 92.94 103 GLU A CA 1
ATOM 833 C C . GLU A 1 103 ? 3.016 -6.334 -4.566 1.00 92.94 103 GLU A C 1
ATOM 835 O O . GLU A 1 103 ? 3.483 -5.238 -4.900 1.00 92.94 103 GLU A O 1
ATOM 840 N N . VAL A 1 104 ? 2.302 -6.509 -3.451 1.00 95.19 104 VAL A N 1
ATOM 841 C CA . VAL A 1 104 ? 1.992 -5.438 -2.500 1.00 95.19 104 VAL A CA 1
ATOM 842 C C . VAL A 1 104 ? 2.658 -5.724 -1.158 1.00 95.19 104 VAL A C 1
ATOM 844 O O . VAL A 1 104 ? 2.322 -6.687 -0.468 1.00 95.19 104 VAL A O 1
ATOM 847 N N . ILE A 1 105 ? 3.578 -4.852 -0.759 1.00 94.44 105 ILE A N 1
ATOM 848 C CA . ILE A 1 105 ? 4.408 -5.010 0.437 1.00 94.44 105 ILE A CA 1
ATOM 849 C C . ILE A 1 105 ? 4.098 -3.864 1.400 1.00 94.44 105 ILE A C 1
ATOM 851 O O . ILE A 1 105 ? 4.072 -2.704 1.003 1.00 94.44 105 ILE A O 1
ATOM 855 N N . ALA A 1 106 ? 3.858 -4.184 2.671 1.00 93.75 106 ALA A N 1
ATOM 856 C CA . ALA A 1 106 ? 3.781 -3.184 3.733 1.00 93.75 106 ALA A CA 1
ATOM 857 C C . ALA A 1 106 ? 5.167 -3.007 4.356 1.00 93.75 106 ALA A C 1
ATOM 859 O O . ALA A 1 106 ? 5.782 -4.009 4.726 1.00 93.75 106 ALA A O 1
ATOM 860 N N . SER A 1 107 ? 5.624 -1.764 4.494 1.00 91.94 107 SER A N 1
ATOM 861 C CA . SER A 1 107 ? 6.865 -1.445 5.202 1.00 91.94 107 SER A CA 1
ATOM 862 C C . SER A 1 107 ? 6.690 -0.257 6.139 1.00 91.94 107 SER A C 1
ATOM 864 O O . SER A 1 107 ? 5.767 0.543 5.986 1.00 91.94 107 SER A O 1
ATOM 866 N N . PHE A 1 108 ? 7.598 -0.160 7.100 1.00 89.00 108 PHE A N 1
ATOM 867 C CA . PHE A 1 108 ? 7.801 1.008 7.942 1.00 89.00 108 PHE A CA 1
ATOM 868 C C . PHE A 1 108 ? 9.278 1.360 7.830 1.00 89.00 108 PHE A C 1
ATOM 870 O O . PHE A 1 108 ? 10.121 0.527 8.161 1.00 89.00 108 PHE A O 1
ATOM 877 N N . GLU A 1 109 ? 9.575 2.547 7.320 1.00 85.62 109 GLU A N 1
ATOM 878 C CA . GLU A 1 109 ? 10.942 2.963 7.004 1.00 85.62 109 GLU A CA 1
ATOM 879 C C . GLU A 1 109 ? 11.269 4.273 7.721 1.00 85.62 109 GLU A C 1
ATOM 881 O O . GLU A 1 109 ? 10.389 5.105 7.951 1.00 85.62 109 GLU A O 1
ATOM 886 N N . GLU A 1 110 ? 12.549 4.437 8.031 1.00 82.56 110 GLU A N 1
ATOM 887 C CA . GLU A 1 110 ? 13.183 5.691 8.445 1.00 82.56 110 GLU A CA 1
ATOM 888 C C . GLU A 1 110 ? 13.998 6.192 7.237 1.00 82.56 110 GLU A C 1
ATOM 890 O O . GLU A 1 110 ? 14.653 5.377 6.576 1.00 82.56 110 GLU A O 1
ATOM 895 N N . TRP A 1 111 ? 13.934 7.483 6.891 1.00 76.44 111 TRP A N 1
ATOM 896 C CA . TRP A 1 111 ? 14.554 8.028 5.669 1.00 76.44 111 TRP A CA 1
ATOM 897 C C . TRP A 1 111 ? 15.191 9.408 5.836 1.00 76.44 111 TRP A C 1
ATOM 899 O O . TRP A 1 111 ? 14.659 10.245 6.594 1.00 76.44 111 TRP A O 1
#

Foldseek 3Di:
DFFKAKKKKKAFPVLDADDVVNLVLLLVLLLVLLVVDPADPQQVVDPQSPWDADDRRMIMGGRHGHHDDPPRPVVCVVRCVRRQVVQVSSQVSSCVSVDNRMRMDMDIDGD